Protein AF-A0A918ERT8-F1 (afdb_monomer_lite)

Sequence (81 aa):
MTTPPGECVVLDIPQGLRLNLLGLVVEVGQVRIVADRAGLLGGLIASLTCGGGTAAAQSLEAMAQMLRSQEEQTAGADQRP

Foldseek 3Di:
DDDPVPWQWLDWDQQFDWDDPPPDTDGDHIDTDTQDCPDLVSVLSSCCRVPPNPVSVVVVVVVVVVVVVVVVVVVVVVPDD

pLDDT: mean 75.93, std 10.98, range [50.41, 90.12]

Secondary structure (DSSP, 8-state):
-PPPTT-EEEEEETT-EEEEETTEEEEE--EEEEE-TTSHHHHHHHHHHSS-HHHHHHHHHHHHHHHHHHHHHHHHHTT--

Organism: NCBI:txid83378

Structure (mmCIF, N/CA/C/O backbone):
data_AF-A0A918ERT8-F1
#
_entry.id   AF-A0A918ERT8-F1
#
loop_
_atom_site.group_PDB
_atom_site.id
_atom_site.type_symbol
_atom_site.label_atom_id
_atom_site.label_alt_id
_atom_site.label_comp_id
_atom_site.label_asym_id
_atom_site.label_entity_id
_atom_site.label_seq_id
_atom_site.pdbx_PDB_ins_code
_atom_site.Cartn_x
_atom_site.Cartn_y
_atom_site.Cartn_z
_atom_site.occupancy
_atom_site.B_iso_or_equiv
_atom_site.auth_seq_id
_atom_site.auth_comp_id
_atom_site.auth_asym_id
_atom_site.auth_atom_id
_atom_site.pdbx_PDB_model_num
ATOM 1 N N . MET A 1 1 ? 16.202 1.284 -13.817 1.00 51.47 1 MET A N 1
ATOM 2 C CA . MET A 1 1 ? 15.576 2.584 -13.503 1.00 51.47 1 MET A CA 1
ATOM 3 C C . MET A 1 1 ? 15.997 2.937 -12.088 1.00 51.47 1 MET A C 1
ATOM 5 O O . MET A 1 1 ? 15.837 2.098 -11.215 1.00 51.47 1 MET A O 1
ATOM 9 N N . THR A 1 2 ? 16.646 4.078 -11.880 1.00 54.53 2 THR A N 1
ATOM 10 C CA . THR A 1 2 ? 17.200 4.473 -10.575 1.00 54.53 2 THR A CA 1
ATOM 11 C C . THR A 1 2 ? 16.129 5.242 -9.804 1.00 54.53 2 THR A C 1
ATOM 13 O O . THR A 1 2 ? 15.616 6.237 -10.311 1.00 54.53 2 THR A O 1
ATOM 16 N N . THR A 1 3 ? 15.749 4.761 -8.622 1.00 56.28 3 THR A N 1
ATOM 17 C CA . THR A 1 3 ? 14.731 5.391 -7.767 1.00 56.28 3 THR A CA 1
ATOM 18 C C . THR A 1 3 ? 15.167 6.807 -7.366 1.00 56.28 3 THR A C 1
ATOM 20 O O . THR A 1 3 ? 16.316 6.967 -6.943 1.00 56.28 3 THR A O 1
ATOM 23 N N . PRO A 1 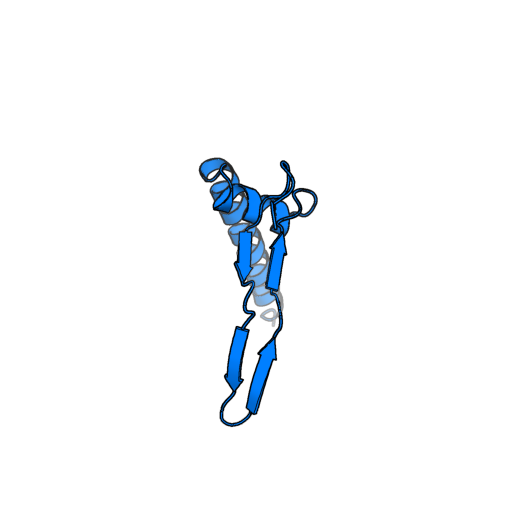4 ? 14.298 7.834 -7.464 1.00 57.75 4 PRO A N 1
ATOM 24 C CA . PRO A 1 4 ? 14.621 9.174 -6.989 1.00 57.75 4 PRO A CA 1
ATOM 25 C C . PRO A 1 4 ? 14.952 9.144 -5.487 1.00 57.75 4 PRO A C 1
ATOM 27 O O . PRO A 1 4 ? 14.217 8.509 -4.722 1.00 57.75 4 PRO A O 1
ATOM 30 N N . PRO A 1 5 ? 16.024 9.816 -5.032 1.00 53.06 5 PRO A N 1
ATOM 31 C CA . PRO A 1 5 ? 16.339 9.913 -3.613 1.00 53.06 5 PRO A CA 1
ATOM 32 C C . PRO A 1 5 ? 15.246 10.737 -2.919 1.00 53.06 5 PRO A C 1
ATOM 34 O O . PRO A 1 5 ? 15.225 11.960 -3.005 1.00 53.06 5 PRO A O 1
ATOM 37 N N . GLY A 1 6 ? 14.296 10.051 -2.284 1.00 65.50 6 GLY A N 1
ATOM 38 C CA . GLY A 1 6 ? 13.161 10.668 -1.591 1.00 65.50 6 GLY A CA 1
ATOM 39 C C . GLY A 1 6 ? 11.895 9.809 -1.558 1.00 65.50 6 GLY A C 1
ATOM 40 O O . GLY A 1 6 ? 11.079 9.968 -0.653 1.00 65.50 6 GLY A O 1
ATOM 41 N N . GLU A 1 7 ? 11.740 8.861 -2.485 1.00 70.75 7 GLU A N 1
ATOM 42 C CA . GLU A 1 7 ? 10.556 7.997 -2.533 1.00 70.75 7 GLU A CA 1
ATOM 43 C C . GLU A 1 7 ? 10.745 6.734 -1.680 1.00 70.75 7 GLU A C 1
ATOM 45 O O . GLU A 1 7 ? 11.674 5.954 -1.894 1.00 70.75 7 GLU A O 1
ATOM 50 N N . CYS A 1 8 ? 9.838 6.503 -0.723 1.00 78.88 8 CYS A N 1
ATOM 51 C CA . CYS A 1 8 ? 9.746 5.219 -0.029 1.00 78.88 8 CYS A CA 1
ATOM 52 C C . CYS A 1 8 ? 9.018 4.226 -0.940 1.00 78.88 8 CYS A C 1
ATOM 54 O O . CYS A 1 8 ? 7.785 4.170 -0.979 1.00 78.88 8 CYS A O 1
ATOM 56 N N . VAL A 1 9 ? 9.799 3.479 -1.718 1.00 81.62 9 VAL A N 1
ATOM 57 C CA . VAL A 1 9 ? 9.280 2.376 -2.528 1.00 81.62 9 VAL A CA 1
ATOM 58 C C . VAL A 1 9 ? 8.997 1.205 -1.600 1.00 81.62 9 VAL A C 1
ATOM 60 O O . VAL A 1 9 ? 9.905 0.647 -0.992 1.00 81.62 9 VAL A O 1
ATOM 63 N N . VAL A 1 10 ? 7.720 0.863 -1.487 1.00 81.69 10 VAL A N 1
ATOM 64 C CA . VAL A 1 10 ? 7.236 -0.202 -0.604 1.00 81.69 10 VAL A CA 1
ATOM 65 C C . VAL A 1 10 ? 7.284 -1.546 -1.312 1.00 81.69 10 VAL A C 1
ATOM 67 O O . VAL A 1 10 ? 7.662 -2.556 -0.726 1.00 81.69 10 VAL A O 1
ATOM 70 N N . LEU A 1 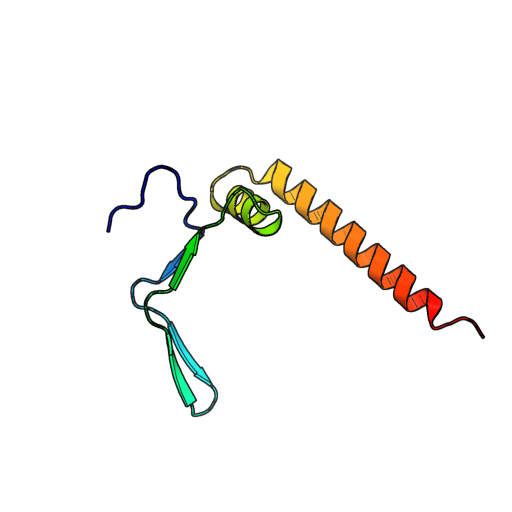11 ? 6.882 -1.551 -2.581 1.00 81.00 11 LEU A N 1
ATOM 71 C CA . LEU A 1 11 ? 6.826 -2.734 -3.420 1.00 81.00 11 LEU A CA 1
ATOM 72 C C . LEU A 1 11 ? 7.068 -2.316 -4.867 1.00 81.00 11 LEU A C 1
ATOM 74 O O . LEU A 1 11 ? 6.395 -1.418 -5.373 1.00 81.00 11 LEU A O 1
ATOM 78 N N . ASP A 1 12 ? 8.011 -2.978 -5.526 1.00 82.38 12 ASP A N 1
ATOM 79 C CA . ASP A 1 12 ? 8.268 -2.814 -6.954 1.00 82.38 12 ASP A CA 1
ATOM 80 C C . ASP A 1 12 ? 8.303 -4.192 -7.607 1.00 82.38 12 ASP A C 1
ATOM 82 O O . ASP A 1 12 ? 9.119 -5.044 -7.253 1.00 82.38 12 ASP A O 1
ATOM 86 N N . ILE A 1 13 ? 7.379 -4.417 -8.536 1.00 84.62 13 ILE A N 1
ATOM 87 C CA . ILE A 1 13 ? 7.262 -5.645 -9.316 1.00 84.62 13 ILE A CA 1
ATOM 88 C C . ILE A 1 13 ? 7.413 -5.240 -10.786 1.00 84.62 13 ILE A C 1
ATOM 90 O O . ILE A 1 13 ? 6.418 -4.999 -11.480 1.00 84.62 13 ILE A O 1
ATOM 94 N N . PRO A 1 14 ? 8.660 -5.115 -11.274 1.00 79.38 14 PRO A N 1
ATOM 95 C CA . PRO A 1 14 ? 8.931 -4.566 -12.597 1.00 79.38 14 PRO A CA 1
ATOM 96 C C . PRO A 1 14 ? 8.480 -5.492 -13.730 1.00 79.38 14 PRO A C 1
ATOM 98 O O . PRO A 1 14 ? 8.117 -5.012 -14.799 1.00 79.38 14 PRO A O 1
ATOM 101 N N . GLN A 1 15 ? 8.457 -6.808 -13.501 1.00 86.75 15 GLN A N 1
ATOM 102 C CA . GLN A 1 15 ? 7.933 -7.788 -14.460 1.00 86.75 15 GLN A CA 1
ATOM 103 C C . GLN A 1 15 ? 6.402 -7.906 -14.415 1.00 86.75 15 GLN A C 1
ATOM 105 O O . GLN A 1 15 ? 5.824 -8.622 -15.229 1.00 86.75 15 GLN A O 1
ATOM 110 N N . GLY A 1 16 ? 5.753 -7.214 -13.476 1.00 86.38 16 GLY A N 1
ATOM 111 C CA . GLY A 1 16 ? 4.321 -7.308 -13.243 1.00 86.38 16 GLY A CA 1
ATOM 112 C C . GLY A 1 16 ? 3.867 -8.594 -12.551 1.00 86.38 16 GLY A C 1
ATOM 113 O O . GLY A 1 16 ? 4.667 -9.371 -12.030 1.00 86.38 16 GLY A O 1
ATOM 114 N N . LEU A 1 17 ? 2.552 -8.794 -12.496 1.00 88.56 17 LEU A N 1
ATOM 115 C CA . LEU A 1 17 ? 1.914 -9.918 -11.813 1.00 88.56 17 LEU A CA 1
ATOM 116 C C . LEU A 1 17 ? 1.083 -10.732 -12.795 1.00 88.56 17 LEU A C 1
ATOM 118 O O . LEU A 1 17 ? 0.239 -10.189 -13.504 1.00 88.56 17 LEU A O 1
ATOM 122 N N . ARG A 1 18 ? 1.259 -12.053 -12.772 1.00 88.19 18 ARG A N 1
ATOM 123 C CA . ARG A 1 18 ? 0.379 -12.989 -13.471 1.00 88.19 18 ARG A CA 1
ATOM 124 C C . ARG A 1 18 ? -0.483 -13.724 -12.459 1.00 88.19 18 ARG A C 1
ATOM 126 O O . ARG A 1 18 ? 0.026 -14.492 -11.646 1.00 88.19 18 ARG A O 1
ATOM 133 N N . LEU A 1 19 ? -1.788 -13.501 -12.525 1.00 89.31 19 LEU A N 1
ATOM 134 C CA . LEU A 1 19 ? -2.767 -14.121 -11.641 1.00 89.31 19 LEU A CA 1
ATOM 135 C C . LEU A 1 19 ? -3.567 -15.164 -12.419 1.00 89.31 19 LEU A C 1
ATOM 137 O O . LEU A 1 19 ? -4.039 -14.894 -13.523 1.00 89.31 19 LEU A O 1
ATOM 141 N N . ASN A 1 20 ? -3.725 -16.357 -11.846 1.00 87.50 20 ASN A N 1
ATOM 142 C CA . ASN A 1 20 ? -4.639 -17.371 -12.364 1.00 87.50 20 ASN A CA 1
ATOM 143 C C . ASN A 1 20 ? -5.902 -17.384 -11.501 1.00 87.50 20 ASN A C 1
ATOM 145 O O . ASN A 1 20 ? -5.894 -17.883 -10.377 1.00 87.50 20 ASN A O 1
ATOM 149 N 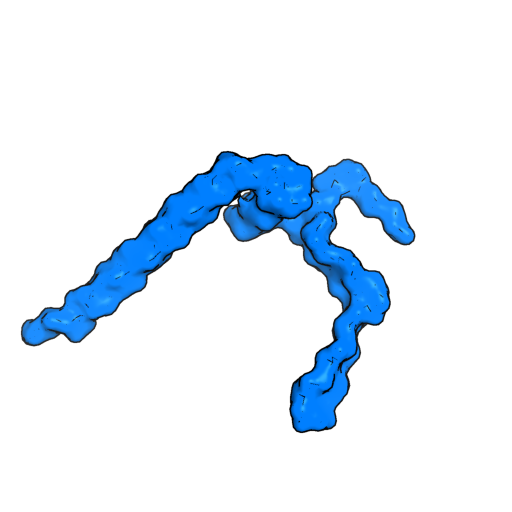N . LEU A 1 21 ? -6.977 -16.815 -12.033 1.00 90.12 21 LEU A N 1
ATOM 150 C CA . LEU A 1 21 ? -8.268 -16.684 -11.372 1.00 90.12 21 LEU A CA 1
ATOM 151 C C . LEU A 1 21 ? -9.206 -17.793 -11.860 1.00 90.12 21 LEU A C 1
ATOM 153 O O . LEU A 1 21 ? -10.202 -17.531 -12.528 1.00 90.12 21 LEU A O 1
ATOM 157 N N . LEU A 1 22 ? -8.844 -19.044 -11.556 1.00 89.75 22 LEU A N 1
ATOM 158 C CA . LEU A 1 22 ? -9.661 -20.240 -11.814 1.00 89.75 22 LEU A CA 1
ATOM 159 C C . LEU A 1 22 ? -10.094 -20.397 -13.285 1.00 89.75 22 LEU A C 1
ATOM 161 O O . LEU A 1 22 ? -11.235 -20.746 -13.575 1.00 89.75 22 LEU A O 1
ATOM 165 N N . GLY A 1 23 ? -9.176 -20.143 -14.219 1.00 87.44 23 GLY A N 1
ATOM 166 C CA . GLY A 1 23 ? -9.435 -20.250 -15.662 1.00 87.44 23 GLY A CA 1
ATOM 167 C C . GLY A 1 23 ? -9.386 -18.921 -16.416 1.00 87.44 23 GLY A C 1
ATOM 168 O O . GLY A 1 23 ? -9.355 -18.930 -17.644 1.00 87.44 23 GLY A O 1
ATOM 169 N N . LEU A 1 24 ? -9.291 -17.791 -15.708 1.00 86.00 24 LEU A N 1
ATOM 170 C CA . LEU A 1 24 ? -8.947 -16.491 -16.283 1.00 86.00 24 LEU A CA 1
ATOM 171 C C . LEU A 1 24 ? -7.510 -16.120 -15.902 1.00 86.00 24 LEU A C 1
ATOM 173 O O . LEU A 1 24 ? -7.191 -15.967 -14.723 1.00 86.00 24 LEU A O 1
ATOM 177 N N . VAL A 1 25 ? -6.638 -15.964 -16.899 1.00 89.19 25 VAL A N 1
ATOM 178 C CA . VAL A 1 25 ? -5.279 -15.450 -16.686 1.00 89.19 25 VAL A CA 1
ATOM 179 C C . VAL A 1 25 ? -5.301 -13.935 -16.847 1.00 89.19 25 VAL A C 1
ATOM 181 O O . VAL A 1 25 ? -5.652 -13.436 -17.914 1.00 89.19 25 VAL A O 1
ATOM 184 N N . VAL A 1 26 ? -4.916 -13.217 -15.793 1.00 86.56 26 VAL A N 1
ATOM 185 C CA . VAL A 1 26 ? -4.784 -11.755 -15.797 1.00 86.56 26 VAL A CA 1
ATOM 186 C C . VAL A 1 26 ? -3.311 -11.399 -15.668 1.00 86.56 26 VAL A C 1
ATOM 188 O O . VAL A 1 26 ? -2.652 -11.819 -14.715 1.00 86.56 26 VAL A O 1
ATOM 191 N N . GLU A 1 27 ? -2.805 -10.620 -16.620 1.00 88.69 27 GLU A N 1
ATOM 192 C CA . GLU A 1 27 ? -1.461 -10.052 -16.578 1.00 88.69 27 GLU A CA 1
ATOM 193 C C . GLU A 1 27 ? -1.559 -8.568 -16.236 1.00 88.69 27 GLU A C 1
ATOM 195 O O . GLU A 1 27 ? -2.110 -7.761 -16.985 1.00 88.69 27 GLU A O 1
ATOM 200 N N . VAL A 1 28 ? -1.044 -8.218 -15.065 1.00 85.94 28 VAL A N 1
ATOM 201 C CA . VAL A 1 28 ? -0.827 -6.836 -14.652 1.00 85.94 28 VAL A CA 1
ATOM 202 C C . VAL A 1 28 ? 0.600 -6.491 -15.052 1.00 85.94 28 VAL A C 1
ATOM 204 O O . VAL A 1 28 ? 1.512 -7.245 -14.721 1.00 85.94 28 VAL A O 1
ATOM 207 N N . GLY A 1 29 ? 0.796 -5.377 -15.764 1.00 87.19 29 GLY A N 1
ATOM 208 C CA . GLY A 1 29 ? 2.128 -4.853 -16.093 1.00 87.19 29 GLY A CA 1
ATOM 209 C C . GLY A 1 29 ? 2.904 -4.405 -14.847 1.00 87.19 29 GLY A C 1
ATOM 210 O O . GLY A 1 29 ? 2.640 -4.869 -13.742 1.00 87.19 29 GLY A O 1
ATOM 211 N N . GLN A 1 30 ? 3.854 -3.479 -14.993 1.00 86.50 30 GLN A N 1
ATOM 212 C CA . GLN A 1 30 ? 4.647 -2.999 -13.854 1.00 86.50 30 GLN A CA 1
ATOM 213 C C . GLN A 1 30 ? 3.754 -2.515 -12.696 1.00 86.50 30 GLN A C 1
ATOM 215 O O . GLN A 1 30 ? 2.934 -1.612 -12.870 1.00 86.50 30 GLN A O 1
ATOM 220 N N . VAL A 1 31 ? 3.966 -3.076 -11.501 1.00 82.44 31 VAL A N 1
ATOM 221 C CA . VAL A 1 31 ? 3.304 -2.636 -10.264 1.00 82.44 31 VAL A CA 1
ATOM 222 C C . VAL A 1 31 ? 4.331 -1.942 -9.386 1.00 82.44 31 VAL A C 1
ATOM 224 O O . VAL A 1 31 ? 5.282 -2.570 -8.930 1.00 82.44 31 VAL A O 1
ATOM 227 N N . ARG A 1 32 ? 4.125 -0.650 -9.124 1.00 81.00 32 ARG A N 1
ATOM 228 C CA . ARG A 1 32 ? 4.984 0.145 -8.245 1.00 81.00 32 ARG A CA 1
ATOM 229 C C . ARG A 1 32 ? 4.138 0.824 -7.178 1.00 81.00 32 ARG A C 1
ATOM 231 O O . ARG A 1 32 ? 3.305 1.667 -7.496 1.00 81.00 32 ARG A O 1
ATOM 238 N N . ILE A 1 33 ? 4.366 0.463 -5.919 1.00 78.06 33 ILE A N 1
ATOM 239 C CA . ILE A 1 33 ? 3.713 1.069 -4.759 1.00 78.06 33 ILE A CA 1
ATOM 240 C C . ILE A 1 33 ? 4.711 1.999 -4.083 1.00 78.06 33 ILE A C 1
ATOM 242 O O . ILE A 1 33 ? 5.744 1.568 -3.561 1.00 78.06 33 ILE A O 1
ATOM 246 N N . VAL A 1 34 ? 4.375 3.284 -4.084 1.00 79.06 34 VAL A N 1
ATOM 247 C CA . VAL A 1 34 ? 5.102 4.318 -3.353 1.00 79.06 34 VAL A CA 1
ATOM 248 C C . VAL A 1 34 ? 4.238 4.740 -2.179 1.00 79.06 34 VAL A C 1
ATOM 250 O O . VAL A 1 34 ? 3.066 5.074 -2.349 1.00 79.06 34 VAL A O 1
ATOM 253 N N . ALA A 1 35 ? 4.809 4.709 -0.982 1.00 75.00 35 ALA A N 1
ATOM 254 C CA . ALA A 1 35 ? 4.139 5.252 0.182 1.00 75.00 35 ALA A CA 1
ATOM 255 C C . ALA A 1 35 ? 4.329 6.772 0.213 1.00 75.00 35 ALA A C 1
ATOM 257 O O . ALA A 1 35 ? 5.414 7.270 0.525 1.00 75.00 35 ALA A O 1
ATOM 258 N N . ASP A 1 36 ? 3.264 7.502 -0.120 1.00 67.69 36 ASP A N 1
ATOM 259 C CA . ASP A 1 36 ? 3.201 8.945 0.084 1.00 67.69 36 ASP A CA 1
ATOM 260 C C . ASP A 1 36 ? 3.112 9.244 1.587 1.00 67.69 36 ASP A C 1
ATOM 262 O O . ASP A 1 36 ? 2.191 8.803 2.276 1.00 67.69 36 ASP A O 1
ATOM 266 N N . ARG A 1 37 ? 4.074 10.008 2.108 1.00 65.19 37 ARG A N 1
ATOM 267 C CA . ARG A 1 37 ? 4.120 10.382 3.528 1.00 65.19 37 ARG A CA 1
ATOM 268 C C . ARG A 1 37 ? 3.041 11.405 3.914 1.00 65.19 37 ARG A C 1
ATOM 270 O O . ARG A 1 37 ? 2.957 11.744 5.089 1.00 65.19 37 ARG A O 1
ATOM 277 N N . ALA A 1 38 ? 2.244 11.904 2.965 1.00 61.88 38 ALA A N 1
ATOM 278 C CA . ALA A 1 38 ? 1.189 12.882 3.225 1.00 61.88 38 ALA A CA 1
ATOM 279 C C . ALA A 1 38 ? -0.119 12.266 3.761 1.00 61.88 38 ALA A C 1
ATOM 281 O O . ALA A 1 38 ? -0.838 12.916 4.518 1.00 61.88 38 ALA A O 1
ATOM 282 N N . GLY A 1 39 ? -0.439 11.024 3.383 1.00 69.06 39 GLY A N 1
ATOM 283 C CA . GLY A 1 39 ? -1.654 10.327 3.822 1.00 69.06 39 GLY A CA 1
ATOM 284 C C . GLY A 1 39 ? -1.410 9.433 5.035 1.00 69.06 39 GLY A C 1
ATOM 285 O O . GLY A 1 39 ? -0.320 8.901 5.197 1.00 69.06 39 GLY A O 1
ATOM 286 N N . LEU A 1 40 ? -2.433 9.196 5.861 1.00 75.06 40 LEU A N 1
ATOM 287 C CA . LEU A 1 40 ? -2.324 8.340 7.052 1.00 75.06 40 LEU A CA 1
ATOM 288 C C . LEU A 1 40 ? -1.785 6.936 6.716 1.00 75.06 40 LEU A C 1
ATOM 290 O O . LEU A 1 40 ? -0.782 6.501 7.275 1.00 75.06 40 LEU A O 1
ATOM 294 N N . LEU A 1 41 ? -2.422 6.249 5.762 1.00 75.94 41 LEU A N 1
ATOM 295 C CA . LEU A 1 41 ? -2.006 4.909 5.336 1.00 75.94 41 LEU A CA 1
ATOM 296 C C . LEU A 1 41 ? -0.606 4.923 4.716 1.00 75.94 41 LEU A C 1
ATOM 298 O O . LEU A 1 41 ? 0.220 4.078 5.046 1.00 75.94 41 LEU A O 1
ATOM 302 N N . GLY A 1 42 ? -0.321 5.900 3.856 1.00 74.88 42 GLY A N 1
ATOM 303 C CA . GLY A 1 42 ? 0.992 6.032 3.230 1.00 74.88 42 GLY A CA 1
ATOM 304 C C . GLY A 1 42 ? 2.097 6.327 4.249 1.00 74.88 42 GLY A C 1
ATOM 305 O O . GLY A 1 42 ? 3.129 5.666 4.234 1.00 74.88 42 GLY A O 1
ATOM 306 N N . GLY A 1 43 ? 1.863 7.216 5.214 1.00 75.44 43 GLY A N 1
ATOM 307 C CA . GLY A 1 43 ? 2.786 7.508 6.309 1.00 75.44 43 GLY A CA 1
ATOM 308 C C . GLY A 1 43 ? 3.080 6.284 7.177 1.00 75.44 43 GLY A C 1
ATOM 309 O O . GLY A 1 43 ? 4.245 5.994 7.441 1.00 75.44 43 GLY A O 1
ATOM 310 N N . LEU A 1 44 ? 2.051 5.517 7.557 1.00 77.31 44 LEU A N 1
ATOM 311 C CA . LEU A 1 44 ? 2.222 4.285 8.337 1.00 77.31 44 LEU A CA 1
ATOM 312 C C . LEU A 1 44 ? 3.022 3.232 7.575 1.00 77.31 44 LEU A C 1
ATOM 314 O O . LEU A 1 44 ? 3.991 2.695 8.112 1.00 77.31 44 LEU A O 1
ATOM 318 N N . ILE A 1 45 ? 2.646 2.960 6.323 1.00 79.44 45 ILE A N 1
ATOM 319 C CA . ILE A 1 45 ? 3.354 1.993 5.484 1.00 79.44 45 ILE A CA 1
ATOM 320 C C . ILE A 1 45 ? 4.810 2.443 5.318 1.00 79.44 45 ILE A C 1
ATOM 322 O O . ILE A 1 45 ? 5.710 1.655 5.590 1.00 79.44 45 ILE A O 1
ATOM 326 N N . ALA A 1 46 ? 5.059 3.717 4.993 1.00 77.62 46 ALA A N 1
ATOM 327 C CA . ALA A 1 46 ? 6.412 4.245 4.846 1.00 77.62 46 ALA A CA 1
ATOM 328 C C . ALA A 1 46 ? 7.255 4.090 6.116 1.00 77.62 46 ALA A C 1
ATOM 330 O O . ALA A 1 46 ? 8.416 3.691 6.044 1.00 77.62 46 ALA A O 1
ATOM 331 N N . SER A 1 47 ? 6.702 4.405 7.286 1.00 77.19 47 SER A N 1
ATOM 332 C CA . SER A 1 47 ? 7.438 4.287 8.545 1.00 77.19 47 SER A CA 1
ATOM 333 C C . SER A 1 47 ? 7.719 2.834 8.940 1.00 77.19 47 SER A C 1
ATOM 335 O O . SER A 1 47 ? 8.759 2.563 9.542 1.00 77.19 47 SER A O 1
ATOM 337 N N . LEU A 1 48 ? 6.838 1.892 8.593 1.00 78.44 48 LEU A N 1
ATOM 338 C CA . LE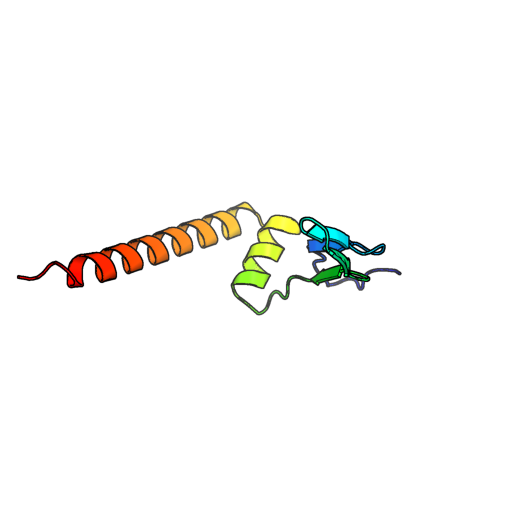U A 1 48 ? 7.052 0.466 8.846 1.00 78.44 48 LEU A CA 1
ATOM 339 C C . LEU A 1 48 ? 8.072 -0.147 7.876 1.00 78.44 48 LEU A C 1
ATOM 341 O O . LEU A 1 48 ? 8.909 -0.939 8.302 1.00 78.44 48 LEU A O 1
ATOM 345 N N . THR A 1 49 ? 8.038 0.227 6.595 1.00 77.00 49 THR A N 1
ATOM 346 C CA . THR A 1 49 ? 8.841 -0.429 5.548 1.00 77.00 49 THR A CA 1
ATOM 347 C C . THR A 1 49 ? 10.159 0.280 5.246 1.00 77.00 49 THR A C 1
ATOM 349 O O . THR A 1 49 ? 11.105 -0.370 4.815 1.00 77.00 49 THR A O 1
ATOM 352 N N . CYS A 1 50 ? 10.251 1.593 5.480 1.00 76.06 50 CYS A N 1
ATOM 353 C CA . CY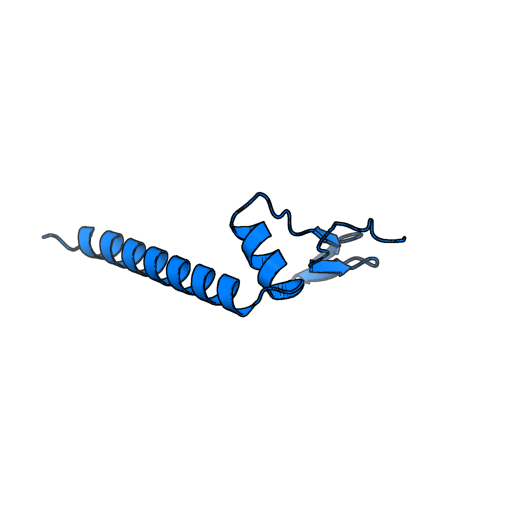S A 1 50 ? 11.424 2.413 5.145 1.00 76.06 50 CYS A CA 1
ATOM 354 C C . CYS A 1 50 ? 12.164 2.990 6.369 1.00 76.06 50 CYS A C 1
ATOM 356 O O . CYS A 1 50 ? 13.055 3.820 6.198 1.00 76.06 50 CYS A O 1
ATOM 358 N N . GLY A 1 51 ? 11.835 2.546 7.590 1.00 67.31 51 GLY A N 1
ATOM 359 C CA . GLY A 1 51 ? 12.563 2.895 8.816 1.00 67.31 51 GLY A CA 1
ATOM 360 C C . GLY A 1 51 ? 11.881 3.972 9.668 1.00 67.31 51 GLY A C 1
ATOM 361 O O . GLY A 1 51 ? 11.955 5.164 9.387 1.00 67.31 51 GLY A O 1
ATOM 362 N N . GLY A 1 52 ? 11.237 3.516 10.744 1.00 65.69 52 GLY A N 1
ATOM 363 C CA . GLY A 1 52 ? 10.524 4.314 11.757 1.00 65.69 52 GLY A CA 1
ATOM 364 C C . GLY A 1 52 ? 9.631 3.453 12.671 1.00 65.69 52 GLY A C 1
ATOM 365 O O . GLY A 1 52 ? 8.691 3.953 13.290 1.00 65.69 52 GLY A O 1
ATOM 366 N N . GLY A 1 53 ? 9.890 2.138 12.714 1.00 60.44 53 GLY A N 1
ATOM 367 C CA . GLY A 1 53 ? 8.879 1.112 12.983 1.00 60.44 53 GLY A CA 1
ATOM 368 C C . GLY A 1 53 ? 8.251 1.124 14.376 1.00 60.44 53 GLY A C 1
ATOM 369 O O . GLY A 1 53 ? 7.102 0.724 14.512 1.00 60.44 53 GLY A O 1
ATOM 370 N N . THR A 1 54 ? 8.935 1.618 15.408 1.00 65.50 54 THR A N 1
ATOM 371 C CA . THR A 1 54 ? 8.397 1.579 16.779 1.00 65.50 54 THR A CA 1
ATOM 372 C C . THR A 1 54 ? 7.303 2.619 17.013 1.00 65.50 54 THR A C 1
ATOM 374 O O . THR A 1 54 ? 6.268 2.296 17.590 1.00 65.50 54 THR A O 1
ATOM 377 N N . ALA A 1 55 ? 7.484 3.859 16.552 1.00 68.50 55 ALA A N 1
ATOM 378 C CA . ALA A 1 55 ? 6.484 4.920 16.706 1.00 68.50 55 ALA A CA 1
ATOM 379 C C . ALA A 1 55 ? 5.275 4.716 15.772 1.00 68.50 55 ALA A C 1
ATOM 381 O O . ALA A 1 55 ? 4.127 4.972 16.146 1.00 68.50 55 ALA A O 1
ATOM 382 N N . ALA A 1 56 ? 5.523 4.194 14.570 1.00 69.06 56 ALA A N 1
ATOM 383 C CA . ALA A 1 56 ? 4.472 3.907 13.600 1.00 69.06 56 ALA A CA 1
ATOM 384 C C . ALA A 1 56 ? 3.629 2.680 13.968 1.00 69.06 56 ALA A C 1
ATOM 386 O O . ALA A 1 56 ? 2.411 2.730 13.824 1.00 69.06 56 ALA A O 1
ATOM 387 N N . ALA A 1 57 ? 4.239 1.618 14.507 1.00 69.50 57 ALA A N 1
ATOM 388 C CA . ALA A 1 57 ? 3.494 0.457 14.997 1.00 69.50 57 ALA A CA 1
ATOM 389 C C . ALA A 1 57 ? 2.553 0.827 16.154 1.00 69.50 57 ALA A C 1
ATOM 391 O O . ALA A 1 57 ? 1.402 0.403 16.164 1.00 69.50 57 ALA A O 1
ATOM 392 N N . GLN A 1 58 ? 3.002 1.678 17.084 1.00 77.88 58 GLN A N 1
ATOM 393 C CA . GLN A 1 58 ? 2.152 2.179 18.172 1.00 77.88 58 GLN A CA 1
ATOM 394 C C . GLN A 1 58 ? 0.976 3.016 17.650 1.00 77.88 58 GLN A C 1
ATOM 396 O O . GLN A 1 58 ? -0.149 2.857 18.115 1.00 77.88 58 GLN A O 1
ATOM 401 N N . SER A 1 59 ? 1.219 3.871 16.651 1.00 76.31 59 SER A N 1
ATOM 402 C CA . SER A 1 59 ? 0.159 4.667 16.020 1.00 76.31 59 SER A CA 1
ATOM 403 C C . SER A 1 59 ? -0.868 3.779 15.306 1.00 76.31 59 SER A C 1
ATOM 405 O O . SER A 1 59 ? -2.069 4.020 15.416 1.00 76.31 59 SER A O 1
ATOM 407 N N . LEU A 1 60 ? -0.414 2.729 14.611 1.00 76.06 60 LEU A N 1
ATOM 408 C CA . LEU A 1 60 ? -1.291 1.755 13.958 1.00 76.06 60 LEU A CA 1
ATOM 409 C C . LEU A 1 60 ? -2.134 0.970 14.970 1.00 76.06 60 LEU A C 1
ATOM 411 O O . LEU A 1 60 ? -3.336 0.827 14.764 1.00 76.06 60 LEU A O 1
ATOM 415 N N . GLU A 1 61 ? -1.538 0.506 16.069 1.00 81.19 61 GLU A N 1
ATOM 416 C CA . GLU A 1 61 ? -2.268 -0.214 17.118 1.00 81.19 61 GLU A CA 1
ATOM 417 C C . GLU A 1 61 ? -3.339 0.679 17.763 1.00 81.19 61 GLU A C 1
ATOM 419 O O . GLU A 1 61 ? -4.481 0.252 17.927 1.00 81.19 61 GLU A O 1
ATOM 424 N N . ALA A 1 62 ? -3.017 1.947 18.044 1.00 85.00 62 ALA A N 1
ATOM 425 C CA . ALA A 1 62 ? -3.981 2.915 18.569 1.00 85.00 62 ALA A CA 1
ATOM 426 C C . ALA A 1 62 ? -5.164 3.138 17.608 1.00 85.00 62 ALA A C 1
ATOM 428 O O . ALA A 1 62 ? -6.319 3.198 18.033 1.00 85.00 62 ALA A O 1
ATOM 429 N N . MET A 1 63 ? -4.903 3.205 16.300 1.00 83.06 63 MET A N 1
ATOM 430 C CA . MET A 1 63 ? -5.961 3.296 15.291 1.00 83.06 63 MET A CA 1
ATOM 431 C C . MET A 1 63 ? -6.796 2.021 15.201 1.00 83.06 63 MET A C 1
ATOM 433 O O . MET A 1 63 ? -8.022 2.098 15.153 1.00 83.06 63 MET A O 1
ATOM 437 N N . ALA A 1 64 ? -6.159 0.850 15.229 1.00 85.19 64 ALA A N 1
ATOM 438 C CA . ALA A 1 64 ? -6.854 -0.431 15.227 1.00 85.19 64 ALA A CA 1
ATOM 439 C C . ALA A 1 64 ? -7.748 -0.597 16.465 1.00 85.19 64 ALA A C 1
ATOM 441 O O . ALA A 1 64 ? -8.817 -1.198 16.382 1.00 85.19 64 ALA A O 1
ATOM 442 N N . GLN A 1 65 ? -7.334 -0.076 17.623 1.00 88.69 65 GLN A N 1
ATOM 443 C CA . GLN A 1 65 ? -8.171 -0.033 18.823 1.00 88.69 65 GLN A CA 1
ATOM 444 C C . GLN A 1 65 ? -9.375 0.892 18.629 1.00 88.69 65 GLN A C 1
ATOM 446 O O . GLN A 1 65 ? -10.497 0.442 18.830 1.00 88.69 65 GLN A O 1
ATOM 451 N N . MET A 1 66 ? -9.178 2.125 18.145 1.00 89.44 66 MET A N 1
ATOM 452 C CA . MET A 1 66 ? -10.294 3.044 17.876 1.00 89.44 66 MET A CA 1
ATOM 453 C C . MET A 1 66 ? -11.310 2.492 16.870 1.00 89.44 66 MET A C 1
ATOM 455 O O . MET A 1 66 ? -12.506 2.729 17.021 1.00 89.44 66 MET A O 1
ATOM 459 N N . LEU A 1 67 ? -10.861 1.786 15.830 1.00 87.12 67 LEU A N 1
ATOM 460 C CA . LEU A 1 67 ? -11.755 1.168 14.846 1.00 87.12 67 LEU A CA 1
ATOM 461 C C . LEU A 1 67 ? -12.602 0.062 15.484 1.00 87.12 67 LEU A C 1
ATOM 463 O O . LEU A 1 67 ? -13.825 0.135 15.404 1.00 87.12 67 LEU A O 1
ATOM 467 N N . ARG A 1 68 ? -11.973 -0.863 16.223 1.00 87.44 68 ARG A N 1
ATOM 468 C CA . ARG A 1 68 ? -12.679 -1.914 16.978 1.00 87.44 68 ARG A CA 1
ATOM 469 C C . ARG A 1 68 ? -13.723 -1.326 17.931 1.00 87.44 68 ARG A C 1
ATOM 471 O O . ARG A 1 68 ? -14.873 -1.751 17.927 1.00 87.44 68 ARG A O 1
ATOM 478 N N . SER A 1 69 ? -13.361 -0.269 18.661 1.00 88.81 69 SER A N 1
ATOM 479 C CA . SER A 1 69 ? -14.281 0.416 19.577 1.00 88.81 69 SER A CA 1
ATOM 480 C C . SER A 1 69 ? -15.484 1.059 18.876 1.00 88.81 69 SER A C 1
ATOM 482 O O . SER A 1 69 ? -16.550 1.178 19.478 1.00 88.81 69 SER A O 1
ATOM 484 N N . GLN A 1 70 ? -15.332 1.517 17.631 1.00 85.19 70 GLN A N 1
ATOM 485 C CA . GLN A 1 70 ? -16.433 2.080 16.838 1.00 85.19 70 GLN A CA 1
ATOM 486 C C . GLN A 1 70 ? -17.352 0.985 16.281 1.00 85.19 70 GLN A C 1
ATOM 488 O O . GLN A 1 70 ? -18.572 1.164 16.248 1.00 85.19 70 GLN A O 1
ATOM 493 N N . GLU A 1 71 ? -16.789 -0.159 15.889 1.00 81.69 71 GLU A N 1
ATOM 494 C CA . GLU A 1 71 ? -17.554 -1.335 15.461 1.00 81.69 71 GLU A CA 1
ATOM 495 C C . GLU A 1 71 ? -18.432 -1.864 16.607 1.00 81.69 71 GLU A C 1
ATOM 497 O O . GLU A 1 71 ? -19.623 -2.105 16.413 1.00 81.69 71 GLU A O 1
ATOM 502 N N . GLU A 1 72 ? -17.890 -1.943 17.824 1.00 77.00 72 GLU A N 1
ATOM 503 C CA . GLU A 1 72 ? -18.622 -2.373 19.025 1.00 77.00 72 GLU A CA 1
ATOM 504 C C . GLU A 1 72 ? -19.759 -1.408 19.405 1.00 77.00 72 GLU A C 1
ATOM 506 O O . GLU A 1 72 ? -20.857 -1.841 19.761 1.00 77.00 72 GLU A O 1
ATOM 511 N N . GLN A 1 73 ? -19.540 -0.095 19.276 1.00 73.44 73 GLN A N 1
ATOM 512 C CA . GLN A 1 73 ? -20.580 0.920 19.503 1.00 73.44 73 GLN A CA 1
ATOM 513 C C . GLN A 1 73 ? -21.711 0.841 18.472 1.00 73.44 73 GLN A C 1
ATOM 515 O O . GLN A 1 73 ? -22.876 1.043 18.813 1.00 73.44 73 GLN A O 1
ATOM 520 N N . THR A 1 74 ? -21.379 0.518 17.223 1.00 71.69 74 THR A N 1
ATOM 521 C CA . THR A 1 74 ? -22.367 0.357 16.150 1.00 71.69 74 THR A CA 1
ATOM 522 C C . THR A 1 74 ? -23.168 -0.936 16.330 1.00 71.69 74 THR A C 1
ATOM 524 O O . THR A 1 74 ? -24.387 -0.928 16.178 1.00 71.69 74 THR A O 1
ATOM 527 N N . ALA A 1 75 ? -22.521 -2.030 16.746 1.00 64.19 75 ALA A N 1
ATOM 528 C CA . ALA A 1 75 ? -23.176 -3.311 17.019 1.00 64.19 75 ALA A CA 1
ATOM 529 C C . ALA A 1 75 ? -24.084 -3.285 18.267 1.00 64.19 75 ALA A C 1
ATOM 531 O O . ALA A 1 75 ? -25.101 -3.976 18.308 1.00 64.19 75 ALA A O 1
ATOM 532 N N . GLY A 1 76 ? -23.750 -2.473 19.277 1.00 59.41 76 GLY A N 1
ATOM 533 C CA . GLY A 1 76 ? -24.570 -2.289 20.481 1.00 59.41 76 GLY A CA 1
ATOM 534 C C . GLY A 1 76 ? -25.829 -1.435 20.273 1.00 59.41 76 GLY A C 1
ATOM 535 O O . GLY A 1 76 ? -26.770 -1.536 21.059 1.00 59.41 76 GLY A O 1
ATOM 536 N N . ALA A 1 77 ? -25.883 -0.618 19.216 1.00 58.78 77 ALA A N 1
ATOM 537 C CA . ALA A 1 77 ? -27.049 0.210 18.897 1.00 58.78 77 ALA A CA 1
ATOM 538 C C . ALA A 1 77 ? -28.204 -0.581 18.245 1.00 58.78 77 ALA A C 1
ATOM 540 O O . ALA A 1 77 ? -29.355 -0.163 18.354 1.00 58.78 77 ALA A O 1
ATOM 541 N N . ASP A 1 78 ? -27.912 -1.730 17.625 1.00 57.31 78 ASP A N 1
ATOM 542 C CA . ASP A 1 78 ? -28.894 -2.609 16.962 1.00 57.31 78 ASP A CA 1
ATOM 543 C C . ASP A 1 78 ? -29.641 -3.534 17.955 1.00 57.31 78 ASP A C 1
ATOM 545 O O . ASP A 1 78 ? -30.624 -4.178 17.613 1.00 57.31 78 ASP A O 1
ATOM 549 N N . GLN A 1 79 ? -29.211 -3.583 19.225 1.00 57.12 79 GLN A N 1
ATOM 550 C CA . GLN A 1 79 ? -29.767 -4.468 20.266 1.00 57.12 79 GLN A CA 1
ATOM 551 C C . GLN A 1 79 ? -30.654 -3.750 21.296 1.00 57.12 79 GLN A C 1
ATOM 553 O O . GLN A 1 79 ? -30.893 -4.279 22.385 1.00 57.12 79 GLN A O 1
ATOM 558 N N . ARG A 1 80 ? -31.166 -2.551 20.989 1.00 50.41 80 ARG A N 1
ATOM 559 C CA . ARG A 1 80 ? -32.147 -1.889 21.863 1.00 50.41 80 ARG A CA 1
ATOM 560 C C . ARG A 1 80 ? -33.562 -2.419 21.549 1.00 50.41 80 ARG A C 1
ATOM 562 O O . ARG A 1 80 ? -33.991 -2.233 20.412 1.00 50.41 80 ARG A O 1
ATOM 569 N N . PRO A 1 81 ? -34.256 -3.082 22.499 1.00 55.53 81 PRO A N 1
ATOM 570 C CA . PRO A 1 81 ? -35.614 -3.597 22.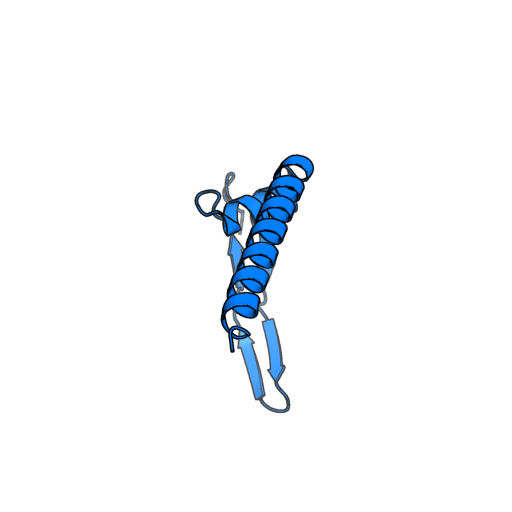298 1.00 55.53 81 PRO A CA 1
ATOM 571 C C . PRO A 1 81 ? -36.654 -2.482 22.132 1.00 55.53 81 PRO A C 1
ATOM 573 O O . PRO A 1 81 ? -36.389 -1.338 22.580 1.00 55.53 81 PRO A O 1
#

Radius of gyration: 18.93 Å; chains: 1; bounding box: 53×33×39 Å